Protein AF-A0A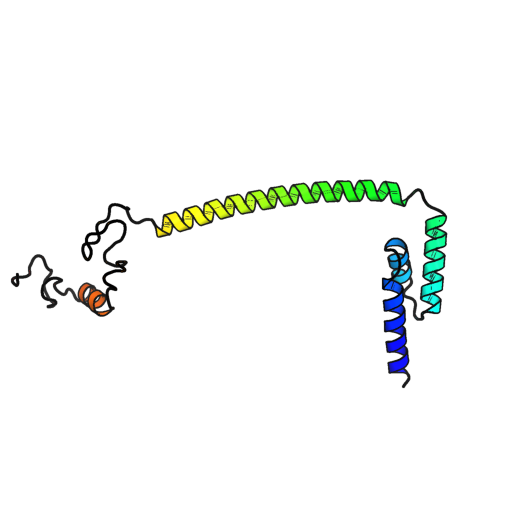6J8CA39-F1 (afdb_monomer_lite)

Structure (mmCIF, N/CA/C/O backbone):
data_AF-A0A6J8CA39-F1
#
_entry.id   AF-A0A6J8CA39-F1
#
loop_
_atom_site.group_PDB
_atom_site.id
_atom_site.type_symbol
_atom_site.label_atom_id
_atom_site.label_alt_id
_atom_site.label_comp_id
_atom_site.label_asym_id
_atom_site.label_entity_id
_atom_site.label_seq_id
_atom_site.pdbx_PDB_ins_code
_atom_site.Cartn_x
_atom_site.Cartn_y
_atom_site.Cartn_z
_atom_site.occupancy
_atom_site.B_iso_or_equiv
_atom_site.auth_seq_id
_atom_site.auth_comp_id
_atom_site.auth_asym_id
_atom_site.auth_atom_id
_atom_site.pdbx_PDB_model_num
ATOM 1 N N . MET A 1 1 ? -41.763 -19.686 13.586 1.00 54.31 1 MET A N 1
ATOM 2 C CA . MET A 1 1 ? -42.032 -18.512 14.445 1.00 54.31 1 MET A CA 1
ATOM 3 C C . MET A 1 1 ? -40.968 -18.312 15.530 1.00 54.31 1 MET A C 1
ATOM 5 O O . MET A 1 1 ? -40.538 -17.189 15.713 1.00 54.31 1 MET A O 1
ATOM 9 N N . THR A 1 2 ? -40.470 -19.354 16.211 1.00 59.44 2 THR A N 1
ATOM 10 C CA . THR A 1 2 ? -39.431 -19.205 17.260 1.00 59.44 2 THR A CA 1
ATOM 11 C C . THR A 1 2 ? -38.021 -18.914 16.727 1.00 59.44 2 THR A C 1
ATOM 13 O O . THR A 1 2 ? -37.289 -18.148 17.341 1.00 59.44 2 THR A O 1
ATOM 16 N N . GLN A 1 3 ? -37.638 -19.471 15.573 1.00 57.47 3 GLN A N 1
ATOM 17 C CA . GLN A 1 3 ? -36.300 -19.264 14.994 1.00 57.47 3 GLN A CA 1
ATOM 18 C C . GLN A 1 3 ? -36.088 -17.841 14.438 1.00 57.47 3 GLN A C 1
ATOM 20 O O . GLN A 1 3 ? -35.017 -17.274 14.631 1.00 57.47 3 GLN A O 1
ATOM 25 N N . GLU A 1 4 ? -37.114 -17.228 13.834 1.00 58.38 4 GLU A N 1
ATOM 26 C CA . GLU A 1 4 ? -37.047 -15.843 13.328 1.00 58.38 4 GLU A CA 1
ATOM 27 C C . GLU A 1 4 ? -36.922 -14.806 14.452 1.00 58.38 4 GLU A C 1
ATOM 29 O O . GLU A 1 4 ? -36.201 -13.821 14.299 1.00 58.38 4 GLU A O 1
ATOM 34 N N . ILE A 1 5 ? -37.569 -15.037 15.599 1.00 60.84 5 ILE A N 1
ATOM 35 C CA . ILE A 1 5 ? -37.483 -14.148 16.770 1.00 60.84 5 ILE A CA 1
ATOM 36 C C . ILE A 1 5 ? -36.060 -14.176 17.354 1.00 60.84 5 ILE A C 1
ATOM 38 O O . ILE A 1 5 ? -35.467 -13.123 17.564 1.00 60.84 5 ILE A O 1
ATOM 42 N N . ILE A 1 6 ? -35.456 -15.364 17.495 1.00 60.44 6 ILE A N 1
ATOM 43 C CA . ILE A 1 6 ? -34.080 -15.535 18.006 1.00 60.44 6 ILE A CA 1
ATOM 44 C C . ILE A 1 6 ? -33.043 -14.872 17.084 1.00 60.44 6 ILE A C 1
ATOM 46 O O . ILE A 1 6 ? -32.060 -14.287 17.546 1.00 60.44 6 ILE A O 1
ATOM 50 N N . GLU A 1 7 ? -33.228 -14.964 15.766 1.00 61.22 7 GLU A N 1
ATOM 51 C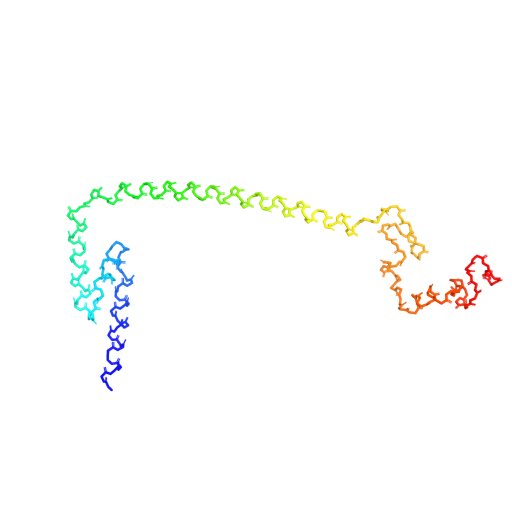 CA . GLU A 1 7 ? -32.305 -14.349 14.809 1.00 61.22 7 GLU A CA 1
ATOM 52 C C . GLU A 1 7 ? -32.459 -12.822 14.748 1.00 61.22 7 GLU A C 1
ATOM 54 O O . GLU A 1 7 ? -31.468 -12.099 14.600 1.00 61.22 7 GLU A O 1
ATOM 59 N N . THR A 1 8 ? -33.687 -12.330 14.921 1.00 62.19 8 THR A N 1
ATOM 60 C CA . THR A 1 8 ? -33.978 -10.897 15.049 1.00 62.19 8 THR A CA 1
ATOM 61 C C . THR A 1 8 ? -33.335 -10.330 16.316 1.00 62.19 8 THR A C 1
ATOM 63 O O . THR A 1 8 ? -32.632 -9.323 16.230 1.00 62.19 8 THR A O 1
ATOM 66 N N . ASP A 1 9 ? -33.442 -11.030 17.449 1.00 66.25 9 ASP A N 1
ATOM 67 C CA . ASP A 1 9 ? -32.819 -10.628 18.717 1.00 66.25 9 ASP A CA 1
ATOM 68 C C . ASP A 1 9 ? -31.283 -10.660 18.671 1.00 66.25 9 ASP A C 1
ATOM 70 O O . ASP A 1 9 ? -30.608 -9.757 19.166 1.00 66.25 9 ASP A O 1
ATOM 74 N N . ARG A 1 10 ? -30.675 -11.628 17.979 1.00 72.88 10 ARG A N 1
ATOM 75 C CA . ARG A 1 10 ? -29.213 -11.626 17.772 1.00 72.88 10 ARG A CA 1
ATOM 76 C C . ARG A 1 10 ? -28.731 -10.442 16.937 1.00 72.88 10 ARG A C 1
ATOM 78 O O . ARG A 1 10 ? -27.667 -9.872 17.218 1.00 72.88 10 ARG A O 1
ATOM 85 N N . LYS A 1 11 ? -29.485 -10.064 15.902 1.00 77.81 11 LYS A N 1
ATOM 86 C CA . LYS A 1 11 ? -29.156 -8.913 15.046 1.00 77.81 11 LYS A CA 1
ATOM 87 C C . LYS A 1 11 ? -29.302 -7.599 15.814 1.00 77.81 11 LYS A C 1
ATOM 89 O O . LYS A 1 11 ? -28.417 -6.749 15.687 1.00 77.81 11 LYS A O 1
ATOM 94 N N . THR A 1 12 ? -30.337 -7.453 16.647 1.00 79.94 12 THR A N 1
ATOM 95 C CA . THR A 1 12 ? -30.531 -6.264 17.495 1.00 79.94 12 THR A CA 1
ATOM 96 C C . THR A 1 12 ? -29.440 -6.151 18.558 1.00 79.94 12 THR A C 1
ATOM 98 O O . THR A 1 12 ? -28.812 -5.096 18.640 1.00 79.94 12 THR A O 1
ATOM 101 N N . VAL A 1 13 ? -29.101 -7.240 19.262 1.00 83.75 13 VAL A N 1
ATOM 102 C CA . VAL A 1 13 ? -27.992 -7.284 20.237 1.00 83.75 13 VAL A CA 1
ATOM 103 C C . VAL A 1 13 ? -26.674 -6.856 19.589 1.00 83.75 13 VAL A C 1
ATOM 105 O O . VAL A 1 13 ? -25.997 -5.947 20.079 1.00 83.75 13 VAL A O 1
ATOM 108 N N . THR A 1 14 ? -26.336 -7.436 18.436 1.00 83.75 14 THR A N 1
ATOM 109 C CA . THR A 1 14 ? -25.095 -7.105 17.718 1.00 83.75 14 THR A CA 1
ATOM 110 C C . THR A 1 14 ? -25.071 -5.644 17.262 1.00 83.75 14 THR A C 1
ATOM 112 O O . THR A 1 14 ? -24.031 -4.988 17.342 1.00 83.75 14 THR A O 1
ATOM 115 N N . ALA A 1 15 ? -26.202 -5.109 16.791 1.00 84.06 15 ALA A N 1
ATOM 116 C CA . ALA A 1 15 ? -26.314 -3.709 16.388 1.00 84.06 15 ALA A CA 1
ATOM 117 C C . ALA A 1 15 ? -26.083 -2.756 17.570 1.00 84.06 15 ALA A C 1
ATOM 119 O O . ALA A 1 15 ? -25.314 -1.805 17.437 1.00 84.06 15 ALA A O 1
ATOM 120 N N . SER A 1 16 ? -26.650 -3.055 18.741 1.00 82.94 16 SER A N 1
ATOM 121 C CA . SER A 1 16 ? -26.428 -2.255 19.949 1.00 82.94 16 SER A CA 1
ATOM 122 C C . SER A 1 16 ? -24.990 -2.293 20.464 1.00 82.94 16 SER A C 1
ATOM 124 O O . SER A 1 16 ? -24.481 -1.274 20.922 1.00 82.94 16 SER A O 1
ATOM 126 N N . ILE A 1 17 ? -24.289 -3.419 20.311 1.00 85.81 17 ILE A N 1
ATOM 127 C CA . ILE A 1 17 ? -22.874 -3.538 20.692 1.00 85.81 17 ILE A CA 1
ATOM 128 C C . ILE A 1 17 ? -21.975 -2.654 19.810 1.00 85.81 17 ILE A C 1
ATOM 130 O O . ILE A 1 17 ? -20.974 -2.120 20.288 1.00 85.81 17 ILE A O 1
ATOM 134 N N . ARG A 1 18 ? -22.319 -2.457 18.529 1.00 87.19 18 ARG A N 1
ATOM 135 C CA . ARG A 1 18 ? -21.518 -1.637 17.598 1.00 87.19 18 ARG A CA 1
ATOM 136 C C . ARG A 1 18 ? -21.466 -0.156 17.975 1.00 87.19 18 ARG A C 1
ATOM 138 O O . ARG A 1 18 ? -20.469 0.483 17.660 1.00 87.19 18 ARG A O 1
ATOM 145 N N . GLY A 1 19 ? -22.498 0.367 18.638 1.00 85.00 19 GLY A N 1
ATOM 146 C CA . GLY A 1 19 ? -22.556 1.766 19.075 1.00 85.00 19 GLY A CA 1
ATOM 147 C C . GLY A 1 19 ? -21.725 2.080 20.325 1.00 85.00 19 GLY A C 1
ATOM 148 O O . GLY A 1 19 ? -21.629 3.242 20.710 1.00 85.00 19 GLY A O 1
ATOM 149 N N . LEU A 1 20 ? -21.137 1.070 20.975 1.00 87.88 20 LEU A N 1
ATOM 150 C CA . LEU A 1 20 ? -20.377 1.247 22.211 1.00 87.88 20 LEU A CA 1
ATOM 151 C C . LEU A 1 20 ? -18.926 1.701 21.940 1.00 87.88 20 LEU A C 1
ATOM 153 O O . LEU A 1 20 ? -18.325 1.270 20.947 1.00 87.88 20 LEU A O 1
ATOM 157 N N . PRO A 1 21 ? -18.319 2.501 22.845 1.00 86.81 21 PRO A N 1
ATOM 158 C CA . PRO A 1 21 ? -16.889 2.821 22.808 1.00 86.81 21 PRO A CA 1
ATOM 159 C C . PRO A 1 21 ? -16.032 1.557 22.707 1.00 86.81 21 PRO A C 1
ATOM 161 O O . PRO A 1 21 ? -16.395 0.532 23.277 1.00 86.81 21 PRO A O 1
ATOM 164 N N . ALA A 1 22 ? -14.889 1.607 22.015 1.00 84.50 22 ALA A N 1
ATOM 165 C CA . ALA A 1 22 ? -14.081 0.414 21.730 1.00 84.50 22 ALA A CA 1
ATOM 166 C C . ALA A 1 22 ? -13.708 -0.397 22.988 1.00 84.50 22 ALA A C 1
ATOM 168 O O . ALA A 1 22 ? -13.795 -1.626 22.958 1.00 84.50 22 ALA A O 1
ATOM 169 N N . SER A 1 23 ? -13.372 0.285 24.088 1.00 81.38 23 SER A N 1
ATOM 170 C CA . SER A 1 23 ? -13.048 -0.323 25.385 1.00 81.38 23 SER A CA 1
ATOM 171 C C . SER A 1 23 ? -14.233 -1.092 25.984 1.00 81.38 23 SER A C 1
ATOM 173 O O . SER A 1 23 ? -14.104 -2.260 26.348 1.00 81.38 23 SER A O 1
ATOM 175 N N . VAL A 1 24 ? -15.421 -0.485 25.997 1.00 88.25 24 VAL A N 1
ATOM 176 C CA . VAL A 1 24 ? -16.669 -1.102 26.483 1.00 88.25 24 VAL A CA 1
ATOM 177 C C . VAL A 1 24 ? -17.143 -2.214 25.541 1.00 88.25 24 VAL A C 1
ATOM 179 O O . VAL A 1 24 ? -17.547 -3.290 25.979 1.00 88.25 24 VAL A O 1
ATOM 182 N N . ARG A 1 25 ? -17.058 -1.981 24.228 1.00 90.19 25 ARG A N 1
ATOM 183 C CA . ARG A 1 25 ? -17.501 -2.903 23.179 1.00 90.19 25 ARG A CA 1
ATOM 184 C C . ARG A 1 25 ? -16.781 -4.243 23.267 1.00 90.19 25 ARG A C 1
ATOM 186 O O . ARG A 1 25 ? -17.433 -5.278 23.155 1.00 90.19 25 ARG A O 1
ATOM 193 N N . LEU A 1 26 ? -15.466 -4.233 23.491 1.00 86.06 26 LEU A N 1
ATOM 194 C CA . LEU A 1 26 ? -14.675 -5.458 23.609 1.00 86.06 26 LEU A CA 1
ATOM 195 C C . LEU A 1 26 ? -15.122 -6.304 24.812 1.00 86.06 26 LEU A C 1
ATOM 197 O O . LEU A 1 26 ? -15.309 -7.512 24.683 1.00 86.06 26 LEU A O 1
ATOM 201 N N . PHE A 1 27 ? -15.377 -5.659 25.954 1.00 88.31 27 PHE A N 1
ATOM 202 C CA . PHE A 1 27 ? -15.851 -6.331 27.164 1.00 88.31 27 PHE A CA 1
ATOM 203 C C . PHE A 1 27 ? -17.236 -6.967 26.977 1.00 88.31 27 PHE A C 1
ATOM 205 O O . PHE A 1 27 ? -17.461 -8.109 27.382 1.00 88.31 27 PHE A O 1
ATOM 212 N N . VAL A 1 28 ? -18.162 -6.255 26.329 1.00 89.94 28 VAL A N 1
ATOM 213 C CA . VAL A 1 28 ? -19.517 -6.763 26.064 1.00 89.94 28 VAL A CA 1
ATOM 214 C C . VAL A 1 28 ? -19.488 -7.936 25.083 1.00 89.94 28 VAL A C 1
ATOM 216 O O . VAL A 1 28 ? -20.159 -8.937 25.321 1.00 89.94 28 VAL A O 1
ATOM 219 N N . ILE A 1 29 ? -18.663 -7.869 24.030 1.00 89.06 29 ILE A N 1
ATOM 220 C CA . ILE A 1 29 ? -18.468 -8.992 23.095 1.00 89.06 29 ILE A CA 1
ATOM 221 C C . ILE A 1 29 ? -17.946 -10.228 23.838 1.00 89.06 29 ILE A C 1
ATOM 223 O O . ILE A 1 29 ? -18.466 -11.323 23.637 1.00 89.06 29 ILE A O 1
ATOM 227 N N . GLN A 1 30 ? -16.967 -10.054 24.731 1.00 87.88 30 GLN A N 1
ATOM 228 C CA . GLN A 1 30 ? -16.377 -11.146 25.512 1.00 87.88 30 GLN A CA 1
ATOM 229 C C . GLN A 1 30 ? -17.411 -11.870 26.390 1.00 87.88 30 GLN A C 1
ATOM 231 O O . GLN A 1 30 ? -17.316 -13.082 26.586 1.00 87.88 30 GLN A O 1
ATOM 236 N N . LYS A 1 31 ? -18.399 -11.142 26.926 1.00 89.25 31 LYS A N 1
ATOM 237 C CA . LYS A 1 31 ? -19.481 -11.716 27.741 1.00 89.25 31 LYS A CA 1
ATOM 238 C C . LYS A 1 31 ? -20.530 -12.465 26.921 1.00 89.25 31 LYS A C 1
ATOM 240 O O . LYS A 1 31 ? -21.306 -13.204 27.515 1.00 89.25 31 LYS A O 1
ATOM 245 N N . ASN A 1 32 ? -20.508 -12.322 25.594 1.00 88.00 32 ASN A N 1
ATOM 246 C CA . ASN A 1 32 ? -21.384 -13.012 24.648 1.00 88.00 32 ASN A CA 1
ATOM 247 C C . ASN A 1 32 ? -22.867 -13.006 25.083 1.00 88.00 32 ASN A C 1
ATOM 249 O O . ASN A 1 32 ? -23.444 -14.075 25.310 1.00 88.00 32 ASN A O 1
ATOM 253 N N . PRO A 1 33 ? -23.472 -11.814 25.250 1.00 87.19 33 PRO A N 1
ATOM 254 C CA . PRO A 1 33 ? -24.831 -11.686 25.754 1.00 87.19 33 PRO A CA 1
ATOM 255 C C . PRO A 1 33 ? -25.826 -12.343 24.798 1.00 87.19 33 PRO A C 1
ATOM 257 O O . PRO A 1 33 ? -25.749 -12.165 23.579 1.00 87.19 33 PRO A O 1
ATOM 260 N N . LYS A 1 34 ? -26.775 -13.091 25.359 1.00 84.44 34 LYS A N 1
ATOM 261 C CA . LYS A 1 34 ? -27.813 -13.774 24.574 1.00 84.44 34 LYS A CA 1
ATOM 262 C C . LYS A 1 34 ? -28.963 -12.840 24.217 1.00 84.44 34 LYS A C 1
ATOM 264 O O . LYS A 1 34 ? -29.542 -12.998 23.149 1.00 84.44 34 LYS A O 1
ATOM 269 N N . ASP A 1 35 ? -29.202 -11.841 25.065 1.00 85.94 35 ASP A N 1
ATOM 270 C CA . ASP A 1 35 ? -30.304 -10.892 24.949 1.00 85.94 35 ASP A CA 1
ATOM 271 C C . ASP A 1 35 ? -29.843 -9.448 25.190 1.00 85.94 35 ASP A C 1
ATOM 273 O O . ASP A 1 35 ? -28.817 -9.174 25.823 1.00 85.94 35 ASP A O 1
ATOM 277 N N . PHE A 1 36 ? -30.654 -8.490 24.740 1.00 86.19 36 PHE A N 1
ATOM 278 C CA . PHE A 1 36 ? -30.355 -7.057 24.838 1.00 86.19 36 PHE A CA 1
ATOM 279 C C . PHE A 1 36 ? -30.139 -6.580 26.285 1.00 86.19 36 PHE A C 1
ATOM 281 O O . PHE A 1 36 ? -29.264 -5.758 26.559 1.00 86.19 36 PHE A O 1
ATOM 288 N N . LYS A 1 37 ? -30.888 -7.145 27.239 1.00 88.12 37 LYS A N 1
ATOM 289 C CA . LYS A 1 37 ? -30.760 -6.824 28.668 1.00 88.12 37 LYS A CA 1
ATOM 290 C C . LYS A 1 37 ? -29.383 -7.199 29.222 1.00 88.12 37 LYS A C 1
ATOM 292 O O . LYS A 1 37 ? -28.786 -6.423 29.966 1.00 88.12 37 LYS A O 1
ATOM 297 N N . GLU A 1 38 ? -28.870 -8.363 28.832 1.00 88.62 38 GLU A N 1
ATOM 298 C CA . GLU A 1 38 ? -27.552 -8.849 29.247 1.00 88.62 38 GLU A CA 1
ATOM 299 C C . GLU A 1 38 ? -26.431 -8.015 28.602 1.00 88.62 38 GLU A C 1
ATOM 301 O O . GLU A 1 38 ? -25.431 -7.690 29.249 1.00 88.62 38 GLU A O 1
ATOM 306 N N . ALA A 1 39 ? -26.635 -7.571 27.357 1.00 89.56 39 ALA A N 1
ATOM 307 C CA . ALA A 1 39 ? -25.725 -6.655 26.671 1.00 89.56 39 ALA A CA 1
ATOM 308 C C . ALA A 1 39 ? -25.635 -5.285 27.372 1.00 89.56 39 ALA A C 1
ATOM 310 O O . ALA A 1 39 ? -24.539 -4.764 27.572 1.00 89.56 39 ALA A O 1
ATOM 311 N N . ILE A 1 40 ? -26.763 -4.719 27.815 1.00 89.56 40 ILE A N 1
ATOM 312 C CA . ILE A 1 40 ? -26.771 -3.457 28.575 1.00 89.56 40 ILE A CA 1
ATOM 313 C C . ILE A 1 40 ? -26.104 -3.627 29.941 1.00 89.56 40 ILE A C 1
ATOM 315 O O . ILE A 1 40 ? -25.304 -2.784 30.350 1.00 89.56 40 ILE A O 1
ATOM 319 N N . GLN A 1 41 ? -26.417 -4.708 30.658 1.00 91.62 41 GLN A N 1
ATOM 320 C CA . GLN A 1 41 ? -25.846 -4.943 31.983 1.00 91.62 41 GLN A CA 1
ATOM 321 C C . GLN A 1 41 ? -24.325 -5.127 31.912 1.00 91.62 41 GLN A C 1
ATOM 323 O O . GLN A 1 41 ? -23.595 -4.545 32.713 1.00 91.62 41 GLN A O 1
ATOM 328 N N . SER A 1 42 ? -23.836 -5.879 30.924 1.00 89.25 42 SER A N 1
ATOM 329 C CA . SER A 1 42 ? -22.396 -6.029 30.693 1.00 89.25 42 SER A CA 1
ATOM 330 C C . SER A 1 42 ? -21.729 -4.716 30.276 1.00 89.25 42 SER A C 1
ATOM 332 O O . SER A 1 42 ? -20.624 -4.441 30.740 1.00 89.25 42 SER A O 1
ATOM 334 N N . ALA A 1 43 ? -22.399 -3.871 29.483 1.00 90.56 43 ALA A N 1
ATOM 335 C CA . ALA A 1 43 ? -21.883 -2.550 29.120 1.00 90.56 43 ALA A CA 1
ATOM 336 C C . ALA A 1 43 ? -21.734 -1.639 30.345 1.00 90.56 43 ALA A C 1
ATOM 338 O O . ALA A 1 43 ? -20.708 -0.979 30.504 1.00 90.56 43 ALA A O 1
ATOM 339 N N . ARG A 1 44 ? -22.727 -1.648 31.240 1.00 90.81 44 ARG A N 1
ATOM 340 C CA . ARG A 1 44 ? -22.705 -0.865 32.479 1.00 90.81 44 ARG A CA 1
ATOM 341 C C . ARG A 1 44 ? -21.576 -1.302 33.411 1.00 90.81 44 ARG A C 1
ATOM 343 O O . ARG A 1 44 ? -20.814 -0.462 33.872 1.00 90.81 44 ARG A O 1
ATOM 350 N N . LEU A 1 45 ? -21.416 -2.612 33.611 1.00 89.06 45 LEU A N 1
ATOM 351 C CA . LEU A 1 45 ? -20.317 -3.161 34.411 1.00 89.06 45 LEU A CA 1
ATOM 352 C C . LEU A 1 45 ? -18.945 -2.795 33.830 1.00 89.06 45 LEU A C 1
ATOM 354 O O . LEU A 1 45 ? -18.021 -2.487 34.582 1.00 89.06 45 LEU A O 1
ATOM 358 N N . ALA A 1 46 ? -18.804 -2.798 32.502 1.00 87.88 46 ALA A N 1
ATOM 359 C CA . ALA A 1 46 ? -17.572 -2.375 31.843 1.00 87.88 46 ALA A CA 1
ATOM 360 C C . ALA A 1 46 ? -17.276 -0.891 32.090 1.00 87.88 46 ALA A C 1
ATOM 362 O O . ALA A 1 46 ? -16.146 -0.540 32.410 1.00 87.88 46 ALA A O 1
ATOM 363 N N . GLN A 1 47 ? -18.287 -0.026 31.978 1.00 87.31 47 GLN A N 1
ATOM 364 C CA . GLN A 1 47 ? -18.149 1.408 32.245 1.00 87.31 47 GLN A CA 1
ATOM 365 C C . GLN A 1 47 ? -17.777 1.688 33.704 1.00 87.31 47 GLN A C 1
ATOM 367 O O . GLN A 1 47 ? -16.876 2.481 33.951 1.00 87.31 47 GLN A O 1
ATOM 372 N N . GLU A 1 48 ? -18.419 1.011 34.658 1.00 86.00 48 GLU A N 1
ATOM 373 C CA . GLU A 1 48 ? -18.101 1.124 36.088 1.00 86.00 48 GLU A CA 1
ATOM 374 C C . GLU A 1 48 ? -16.672 0.640 36.383 1.00 86.00 48 GLU A C 1
ATOM 376 O O . GLU A 1 48 ? -15.934 1.286 37.126 1.00 86.00 48 GLU A O 1
ATOM 381 N N . SER A 1 49 ? -16.240 -0.445 35.733 1.00 83.12 49 SER A N 1
ATOM 382 C CA . SER A 1 49 ? -14.873 -0.966 35.865 1.00 83.12 49 SER A CA 1
ATOM 383 C C . SER A 1 49 ? -13.832 -0.011 35.271 1.00 83.12 49 SER A C 1
ATOM 385 O O . SER A 1 49 ? -12.794 0.221 35.880 1.00 83.12 49 SER A O 1
ATOM 387 N N . LEU A 1 50 ? -14.105 0.581 34.105 1.00 76.75 50 LEU A N 1
ATOM 388 C CA . LEU A 1 50 ? -13.221 1.564 33.468 1.00 76.75 50 LEU A CA 1
ATOM 389 C C . LEU A 1 50 ? -13.148 2.869 34.277 1.00 76.75 50 LEU A C 1
ATOM 391 O O . LEU A 1 50 ? -12.070 3.437 34.434 1.00 76.75 50 LEU A O 1
ATOM 395 N N . ALA A 1 51 ? -14.271 3.307 34.855 1.00 78.25 51 ALA A N 1
ATOM 396 C CA . ALA A 1 51 ? -14.325 4.481 35.724 1.00 78.25 51 ALA A CA 1
ATOM 397 C C . ALA A 1 51 ? -13.540 4.290 37.035 1.00 78.25 51 ALA A C 1
ATOM 399 O O . ALA A 1 51 ? -13.021 5.262 37.581 1.00 78.25 51 ALA A O 1
ATOM 400 N N . ALA A 1 52 ? -13.418 3.052 37.525 1.00 78.25 52 ALA A N 1
ATOM 401 C CA . ALA A 1 52 ? -12.638 2.729 38.718 1.00 78.25 52 ALA A CA 1
ATOM 402 C C . ALA A 1 52 ? -11.112 2.739 38.482 1.00 78.25 52 ALA A C 1
ATOM 404 O O . ALA A 1 52 ? -10.352 2.840 39.445 1.00 78.25 52 ALA A O 1
ATOM 405 N N . PHE A 1 53 ? -10.651 2.668 37.2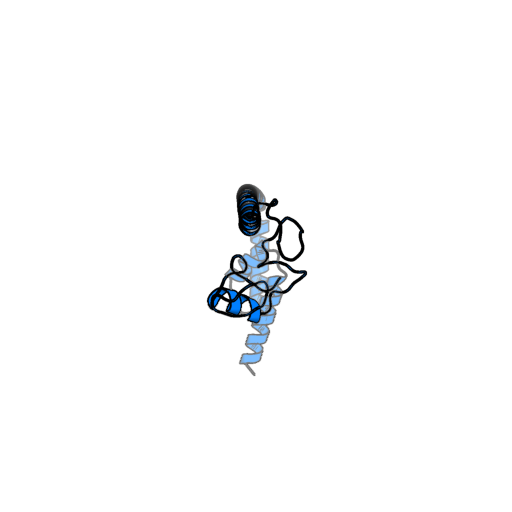26 1.00 65.94 53 PHE A N 1
ATOM 406 C CA . PHE A 1 53 ? -9.225 2.591 36.878 1.00 65.94 53 PHE A CA 1
ATOM 407 C C . PHE A 1 53 ? -8.826 3.567 35.750 1.00 65.94 53 PHE A C 1
ATOM 409 O O . PHE A 1 53 ? -8.355 3.138 34.694 1.00 65.94 53 PHE A O 1
ATOM 416 N N . PRO A 1 54 ? -8.935 4.893 35.967 1.00 61.06 54 PRO A N 1
ATOM 417 C CA . PRO A 1 54 ? -8.656 5.905 34.939 1.00 61.06 54 PRO A CA 1
ATOM 418 C C . PRO A 1 54 ? -7.183 5.948 34.489 1.00 61.06 54 PRO A C 1
ATOM 420 O O . PRO A 1 54 ? -6.871 6.421 33.399 1.00 61.06 54 PRO A O 1
ATOM 423 N N . SER A 1 55 ? -6.257 5.446 35.310 1.00 59.19 55 SER A N 1
ATOM 424 C CA . SER A 1 55 ? -4.811 5.609 35.106 1.00 59.19 55 SER A CA 1
ATOM 425 C C . SER A 1 55 ? -4.179 4.591 34.144 1.00 59.19 55 SER A C 1
ATOM 427 O O . SER A 1 55 ? -3.036 4.782 33.731 1.00 59.19 55 SER A O 1
ATOM 429 N N . PHE A 1 56 ? -4.879 3.507 33.788 1.00 53.50 56 PHE A N 1
ATOM 430 C CA . PHE A 1 56 ? -4.304 2.421 32.980 1.00 53.50 56 PHE A CA 1
ATOM 431 C C . PHE A 1 56 ? -4.391 2.678 31.464 1.00 53.50 56 PHE A C 1
ATOM 433 O O . PHE A 1 56 ? -3.516 2.248 30.715 1.00 53.50 56 PHE A O 1
ATOM 440 N N . GLU A 1 57 ? -5.382 3.443 30.992 1.00 54.88 57 GLU A N 1
ATOM 441 C CA . GLU A 1 57 ? -5.551 3.700 29.553 1.00 54.88 57 GLU A CA 1
ATOM 442 C C . GLU A 1 57 ? -4.472 4.637 28.976 1.00 54.88 57 GLU A C 1
ATOM 444 O O . GLU A 1 57 ? -4.094 4.500 27.815 1.00 54.88 57 GLU A O 1
ATOM 449 N N . ALA A 1 58 ? -3.904 5.560 29.757 1.00 52.94 58 ALA A N 1
ATOM 450 C CA . ALA A 1 58 ? -2.946 6.539 29.229 1.00 52.94 58 ALA A CA 1
ATOM 451 C C . ALA A 1 58 ? -1.549 5.950 28.932 1.00 52.94 58 ALA A C 1
ATOM 453 O O . ALA A 1 58 ? -0.915 6.320 27.944 1.00 52.94 58 ALA A O 1
ATOM 454 N N . GLY A 1 59 ? -1.060 5.018 29.760 1.00 53.75 59 GLY A N 1
ATOM 455 C CA . GLY A 1 59 ? 0.295 4.460 29.634 1.00 53.75 59 GLY A CA 1
ATOM 456 C C . GLY A 1 59 ? 0.441 3.462 28.483 1.00 53.75 59 GLY A C 1
ATOM 457 O O . GLY A 1 59 ? 1.394 3.537 27.705 1.00 53.75 59 GLY A O 1
ATOM 458 N N . SER A 1 60 ? -0.534 2.563 28.328 1.00 58.41 60 SER A N 1
ATOM 459 C CA . SER A 1 60 ? -0.540 1.565 27.252 1.00 58.41 60 SER A CA 1
ATOM 460 C C . SER A 1 60 ? -0.741 2.202 25.878 1.00 58.41 60 SER A C 1
ATOM 462 O O . SER A 1 60 ? -0.125 1.764 24.908 1.00 58.41 60 SER A O 1
ATOM 464 N N . ASN A 1 61 ? -1.533 3.278 25.798 1.00 64.62 61 ASN A N 1
ATOM 465 C CA . ASN A 1 61 ? -1.725 4.012 24.551 1.00 64.62 61 ASN A CA 1
ATOM 466 C C . ASN A 1 61 ? -0.412 4.617 24.037 1.00 64.62 61 ASN A C 1
ATOM 468 O O . ASN A 1 61 ? -0.140 4.514 22.848 1.00 64.62 61 ASN A O 1
ATOM 472 N N . ASN A 1 62 ? 0.457 5.152 24.8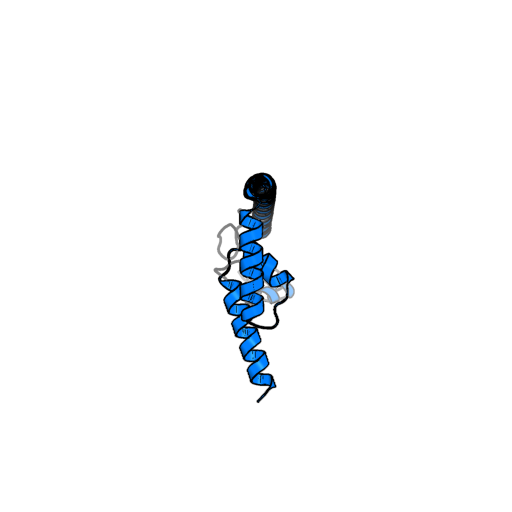99 1.00 73.38 62 ASN A N 1
ATOM 473 C CA . ASN A 1 62 ? 1.719 5.746 24.441 1.00 73.38 62 ASN A CA 1
ATOM 474 C C . ASN A 1 62 ? 2.702 4.710 23.872 1.00 73.38 62 ASN A C 1
ATOM 476 O O . ASN A 1 62 ? 3.306 4.953 22.830 1.00 73.38 62 ASN A O 1
ATOM 480 N N . ILE A 1 63 ? 2.828 3.535 24.500 1.00 78.38 63 ILE A N 1
ATOM 481 C CA . ILE A 1 63 ? 3.723 2.467 24.015 1.00 78.38 63 ILE A CA 1
ATOM 482 C C . ILE A 1 63 ? 3.200 1.879 22.697 1.00 78.38 63 ILE A C 1
ATOM 484 O O . ILE A 1 63 ? 3.965 1.671 21.754 1.00 78.38 63 ILE A O 1
ATOM 488 N N . ILE A 1 64 ? 1.888 1.643 22.597 1.00 83.44 64 ILE A N 1
ATOM 489 C CA . ILE A 1 64 ? 1.268 1.119 21.372 1.00 83.44 64 ILE A CA 1
ATOM 490 C C . ILE A 1 64 ? 1.390 2.137 20.230 1.00 83.44 64 ILE A C 1
ATOM 492 O O . ILE A 1 64 ? 1.738 1.765 19.115 1.00 83.44 64 ILE A O 1
ATOM 496 N N . GLN A 1 65 ? 1.168 3.428 20.492 1.00 82.19 65 GLN A N 1
ATOM 497 C CA . GLN A 1 65 ? 1.329 4.471 19.474 1.00 82.19 65 GLN A CA 1
ATOM 498 C C . GLN A 1 65 ? 2.789 4.625 19.032 1.00 82.19 65 GLN A C 1
ATOM 500 O O . GLN A 1 65 ? 3.053 4.773 17.840 1.00 82.19 65 GLN A O 1
ATOM 505 N N . GLN A 1 66 ? 3.739 4.528 19.965 1.00 88.06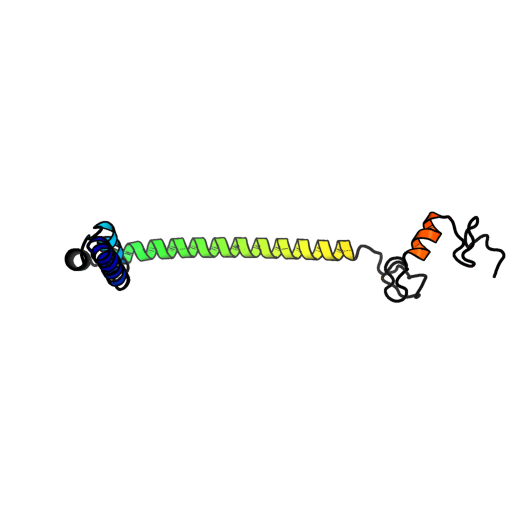 66 GLN A N 1
ATOM 506 C CA . GLN A 1 66 ? 5.165 4.593 19.651 1.00 88.06 66 GLN A CA 1
ATOM 507 C C . GLN A 1 66 ? 5.606 3.409 18.777 1.00 88.06 66 GLN A C 1
ATOM 509 O O . GLN A 1 66 ? 6.203 3.608 17.722 1.00 88.06 66 GLN A O 1
ATOM 514 N N . THR A 1 67 ? 5.239 2.186 19.162 1.00 89.50 67 THR A N 1
ATOM 515 C CA . THR A 1 67 ? 5.560 0.976 18.384 1.00 89.50 67 THR A CA 1
ATOM 516 C C . THR A 1 67 ? 4.882 0.970 17.010 1.00 89.50 67 THR A C 1
ATOM 518 O O . THR A 1 67 ? 5.501 0.574 16.023 1.00 89.50 67 THR A O 1
ATOM 521 N N . LEU A 1 68 ? 3.645 1.468 16.901 1.00 93.56 68 LEU A N 1
ATOM 522 C CA . LEU A 1 68 ? 2.965 1.646 15.614 1.00 93.56 68 LEU A CA 1
ATOM 523 C C . LEU A 1 68 ? 3.693 2.644 14.713 1.00 93.56 68 LEU A C 1
ATOM 525 O O . LEU A 1 68 ? 3.838 2.388 13.518 1.00 93.56 68 LEU A O 1
ATOM 529 N N . LYS A 1 69 ? 4.165 3.760 15.272 1.00 94.12 69 LYS A N 1
ATOM 530 C CA . LYS A 1 69 ? 4.908 4.771 14.519 1.00 94.12 69 LYS A CA 1
ATOM 531 C C . LYS A 1 69 ? 6.232 4.215 13.990 1.00 94.12 69 LYS A C 1
ATOM 533 O O . LYS A 1 69 ? 6.524 4.370 12.808 1.00 94.12 69 LYS A O 1
ATOM 538 N N . GLU A 1 70 ? 6.980 3.496 14.825 1.00 94.81 70 GLU A N 1
ATOM 539 C CA . GLU A 1 70 ? 8.227 2.829 14.423 1.00 94.81 70 GLU A CA 1
ATOM 540 C C . GLU A 1 70 ? 7.992 1.809 13.296 1.00 94.81 70 GLU A C 1
ATOM 542 O O . GLU A 1 70 ? 8.727 1.778 12.306 1.00 94.81 70 GLU A O 1
ATOM 547 N N . GLN A 1 71 ? 6.920 1.014 13.388 1.00 95.69 71 GLN A N 1
ATOM 548 C CA . GLN A 1 71 ? 6.546 0.083 12.319 1.00 95.69 71 GLN A CA 1
ATOM 549 C C . GLN A 1 71 ? 6.130 0.801 11.028 1.00 95.69 71 GLN A C 1
ATOM 551 O O . GLN A 1 71 ? 6.481 0.350 9.936 1.00 95.69 71 GLN A O 1
ATOM 556 N N . GLN A 1 72 ? 5.414 1.923 11.126 1.00 96.38 72 GLN A N 1
ATOM 557 C CA . GLN A 1 72 ? 5.035 2.729 9.963 1.00 96.38 72 GLN A CA 1
ATOM 558 C C . GLN A 1 72 ? 6.260 3.309 9.248 1.00 96.38 72 GLN A C 1
ATOM 560 O O . GLN A 1 72 ? 6.330 3.236 8.020 1.00 96.38 72 GLN A O 1
ATOM 565 N N . GLU A 1 73 ? 7.240 3.825 9.989 1.00 96.75 73 GLU A N 1
ATOM 566 C CA . GLU A 1 73 ? 8.490 4.349 9.426 1.00 96.75 73 GLU A CA 1
ATOM 567 C C . GLU A 1 73 ? 9.298 3.243 8.721 1.00 96.75 73 GLU A C 1
ATOM 569 O O . GLU A 1 73 ? 9.779 3.436 7.600 1.00 96.75 73 GLU A O 1
ATOM 574 N N . ALA A 1 74 ? 9.361 2.040 9.304 1.00 96.50 74 ALA A N 1
ATOM 575 C CA . ALA A 1 74 ? 10.002 0.886 8.672 1.00 96.50 74 ALA A CA 1
ATOM 576 C C . ALA A 1 74 ? 9.304 0.466 7.362 1.00 96.50 74 ALA A C 1
ATOM 578 O O . ALA A 1 74 ? 9.966 0.224 6.349 1.00 96.50 74 ALA A O 1
ATOM 579 N N . ILE A 1 75 ? 7.965 0.426 7.345 1.00 96.94 75 ILE A N 1
ATOM 580 C CA . ILE A 1 75 ? 7.182 0.118 6.136 1.00 96.94 75 ILE A CA 1
ATOM 581 C C . ILE A 1 75 ? 7.402 1.181 5.055 1.00 96.94 75 ILE A C 1
ATOM 583 O O . ILE A 1 75 ? 7.521 0.842 3.874 1.00 96.94 75 ILE A O 1
ATOM 587 N N . GLN A 1 76 ? 7.485 2.458 5.432 1.00 97.19 76 GLN A N 1
ATOM 588 C CA . GLN A 1 76 ? 7.766 3.540 4.488 1.00 97.19 76 GLN A CA 1
ATOM 589 C C . GLN A 1 76 ? 9.146 3.379 3.842 1.00 97.19 76 GLN A C 1
ATOM 591 O O . GLN A 1 76 ? 9.264 3.504 2.620 1.00 97.19 76 GLN A O 1
ATOM 596 N N . LEU A 1 77 ? 10.169 3.028 4.627 1.00 97.31 77 LEU A N 1
ATOM 597 C CA . LEU A 1 77 ? 11.516 2.784 4.112 1.00 97.31 77 LEU A CA 1
ATOM 598 C C . LEU A 1 77 ? 11.545 1.608 3.124 1.00 97.31 77 LEU A C 1
ATOM 600 O O . LEU A 1 77 ? 12.116 1.722 2.039 1.00 97.31 77 LEU A O 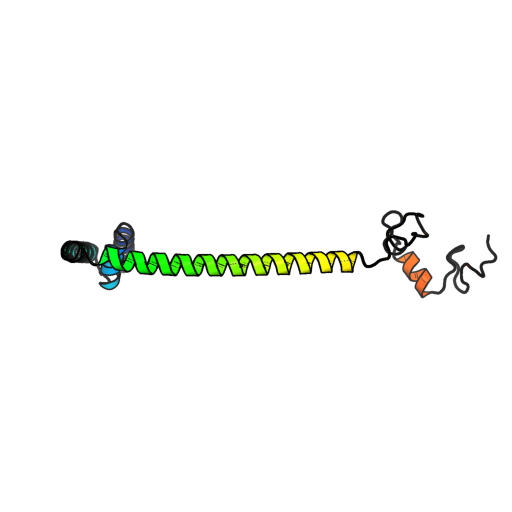1
ATOM 604 N N . LEU A 1 78 ? 10.878 0.503 3.467 1.00 97.00 78 LEU A N 1
ATOM 605 C CA . LEU A 1 78 ? 10.747 -0.661 2.585 1.00 97.00 78 LEU A CA 1
ATOM 606 C C . LEU A 1 78 ? 9.968 -0.332 1.306 1.00 97.00 78 LEU A C 1
ATOM 608 O O . LEU A 1 78 ? 10.318 -0.782 0.219 1.00 97.00 78 LEU A O 1
ATOM 612 N N . THR A 1 79 ? 8.925 0.488 1.407 1.00 97.31 79 THR A N 1
ATOM 613 C CA . THR A 1 79 ? 8.145 0.908 0.236 1.00 97.31 79 THR A CA 1
ATOM 614 C C . THR A 1 79 ? 8.995 1.748 -0.713 1.00 97.31 79 THR A C 1
ATOM 616 O O . THR A 1 79 ? 8.945 1.545 -1.928 1.00 97.31 79 THR A O 1
ATOM 619 N N . LYS A 1 80 ? 9.819 2.651 -0.171 1.00 97.31 80 LYS A N 1
ATOM 620 C CA . LYS A 1 80 ? 10.743 3.471 -0.959 1.00 97.31 80 LYS A CA 1
ATOM 621 C C . LYS A 1 80 ? 11.781 2.612 -1.684 1.00 97.31 80 LYS A C 1
ATOM 623 O O . LYS A 1 80 ? 11.974 2.793 -2.884 1.00 97.31 80 LYS A O 1
ATOM 628 N N . SER A 1 81 ? 12.385 1.636 -1.003 1.00 97.12 81 SER A N 1
ATOM 629 C CA . SER A 1 81 ? 13.362 0.746 -1.644 1.00 97.12 81 SER A CA 1
ATOM 630 C C . SER A 1 81 ? 12.729 -0.094 -2.760 1.00 97.12 81 SER A C 1
ATOM 632 O O . SER A 1 81 ? 13.309 -0.231 -3.835 1.00 97.12 81 SER A O 1
ATOM 634 N N . ILE A 1 82 ? 11.497 -0.580 -2.571 1.00 96.25 82 ILE A N 1
ATOM 635 C CA . ILE A 1 82 ? 10.743 -1.284 -3.620 1.00 96.25 82 ILE A CA 1
ATOM 636 C C . ILE A 1 82 ? 10.478 -0.369 -4.825 1.00 96.25 82 ILE A C 1
ATOM 638 O O . ILE A 1 82 ? 10.603 -0.811 -5.969 1.00 96.25 82 ILE A O 1
ATOM 642 N N . GLN A 1 83 ? 10.121 0.898 -4.600 1.00 95.69 83 GLN A N 1
ATOM 643 C CA . GLN A 1 83 ? 9.896 1.865 -5.679 1.00 95.69 83 GLN A CA 1
ATOM 644 C C . GLN A 1 83 ? 11.172 2.147 -6.479 1.00 95.69 83 GLN A C 1
ATOM 646 O O . GLN A 1 83 ? 11.121 2.168 -7.709 1.00 95.69 83 GLN A O 1
ATOM 651 N N . GLU A 1 84 ? 12.310 2.310 -5.806 1.00 94.38 84 GLU A N 1
ATOM 652 C CA . GLU A 1 84 ? 13.614 2.507 -6.450 1.00 94.38 84 GLU A CA 1
ATOM 653 C C . GLU A 1 84 ? 14.013 1.281 -7.282 1.00 94.38 84 GLU A C 1
ATOM 655 O O . GLU A 1 84 ? 14.383 1.410 -8.452 1.00 94.38 84 GLU A O 1
ATOM 660 N N . MET A 1 85 ? 13.831 0.080 -6.727 1.00 93.00 85 MET A N 1
ATOM 661 C CA . MET A 1 85 ? 14.059 -1.179 -7.440 1.00 93.00 85 MET A CA 1
ATOM 662 C C . MET A 1 85 ? 13.152 -1.316 -8.669 1.00 93.00 85 MET A C 1
ATOM 664 O O . MET A 1 85 ? 13.605 -1.736 -9.736 1.00 93.00 85 MET A O 1
ATOM 668 N N . LYS A 1 86 ? 11.877 -0.924 -8.553 1.00 93.88 86 LYS A N 1
ATOM 669 C CA . LYS A 1 86 ? 10.934 -0.921 -9.675 1.00 93.88 86 LYS A CA 1
ATOM 670 C C . LYS A 1 86 ? 11.353 0.068 -10.763 1.00 93.88 86 LYS A C 1
ATOM 672 O O . LYS A 1 86 ? 11.352 -0.299 -11.932 1.00 93.88 86 LYS A O 1
ATOM 677 N N . ALA A 1 87 ? 11.762 1.281 -10.393 1.00 89.19 87 ALA A N 1
ATOM 678 C CA . ALA A 1 87 ? 12.243 2.280 -11.345 1.00 89.19 87 ALA A CA 1
ATOM 679 C C . ALA A 1 87 ? 13.499 1.801 -12.094 1.00 89.19 87 ALA A C 1
ATOM 681 O O . ALA A 1 87 ? 13.597 1.973 -13.310 1.00 89.19 87 ALA A O 1
ATOM 682 N N . ALA A 1 88 ? 14.426 1.139 -11.394 1.00 87.00 88 ALA A N 1
ATOM 683 C CA . ALA A 1 88 ? 15.602 0.529 -12.009 1.00 87.00 88 ALA A CA 1
ATOM 684 C C . ALA A 1 88 ? 15.221 -0.588 -12.999 1.00 87.00 88 ALA A C 1
ATOM 686 O O . ALA A 1 88 ? 15.743 -0.632 -14.115 1.00 87.00 88 ALA A O 1
ATOM 687 N N . TYR A 1 89 ? 14.274 -1.456 -12.625 1.00 85.06 89 TYR A N 1
ATOM 688 C CA . TYR A 1 89 ? 13.769 -2.515 -13.500 1.00 85.06 89 TYR A CA 1
ATOM 689 C C . TYR A 1 89 ? 13.048 -1.961 -14.738 1.00 85.06 89 TYR A C 1
ATOM 691 O O . TYR A 1 89 ? 13.316 -2.403 -15.857 1.00 85.06 89 TYR A O 1
ATOM 699 N N . ASP A 1 90 ? 12.179 -0.964 -14.565 1.00 84.25 90 ASP A N 1
ATOM 700 C CA . ASP A 1 90 ? 11.458 -0.322 -15.667 1.00 84.25 90 ASP A CA 1
ATOM 701 C C . ASP A 1 90 ? 12.433 0.404 -16.615 1.00 84.25 90 ASP A C 1
ATOM 703 O O . ASP A 1 90 ? 12.318 0.280 -17.838 1.00 84.25 90 ASP A O 1
ATOM 707 N N . GLY A 1 91 ? 13.465 1.062 -16.076 1.00 74.00 91 GLY A N 1
ATOM 708 C CA . GLY A 1 91 ? 14.558 1.641 -16.861 1.00 74.00 91 GLY A CA 1
ATOM 709 C C . GLY A 1 91 ? 15.340 0.590 -17.657 1.00 74.00 91 GLY A C 1
ATOM 710 O O . GLY A 1 91 ? 15.553 0.750 -18.861 1.00 74.00 91 GLY A O 1
ATOM 711 N N . ALA A 1 92 ? 15.709 -0.530 -17.030 1.00 74.75 92 ALA A N 1
ATOM 712 C CA . ALA A 1 92 ? 16.388 -1.638 -17.703 1.00 74.75 92 ALA A CA 1
ATOM 713 C C . ALA A 1 92 ? 15.514 -2.289 -18.793 1.00 74.75 92 ALA A C 1
ATOM 715 O O . ALA A 1 92 ? 16.013 -2.627 -19.871 1.00 74.75 92 ALA A O 1
ATOM 716 N N . ARG A 1 93 ? 14.201 -2.409 -18.563 1.00 70.62 93 ARG A N 1
ATOM 717 C CA . ARG A 1 93 ? 13.231 -2.918 -19.544 1.00 70.62 93 ARG A CA 1
ATOM 718 C C . ARG A 1 93 ? 13.122 -2.006 -20.768 1.00 70.62 93 ARG A C 1
ATOM 720 O O . ARG A 1 93 ? 13.106 -2.508 -21.892 1.00 70.62 93 ARG A O 1
ATOM 727 N N . ILE A 1 94 ? 13.080 -0.687 -20.573 1.00 61.97 94 ILE A N 1
ATOM 728 C CA . ILE A 1 94 ? 13.042 0.289 -21.676 1.00 61.97 94 ILE A CA 1
ATOM 729 C C . ILE A 1 94 ? 14.365 0.269 -22.452 1.00 61.97 94 ILE A C 1
ATOM 731 O O . ILE A 1 94 ? 14.346 0.225 -23.682 1.00 61.97 94 ILE A O 1
ATOM 735 N N . ASN A 1 95 ? 15.505 0.197 -21.760 1.00 59.97 95 ASN A N 1
ATOM 736 C CA . ASN A 1 95 ? 16.820 0.077 -22.398 1.00 59.97 95 ASN A CA 1
ATOM 737 C C . ASN A 1 95 ? 16.971 -1.236 -23.185 1.00 59.97 95 ASN A C 1
ATOM 739 O O . ASN A 1 95 ? 17.595 -1.247 -24.242 1.00 59.97 95 ASN A O 1
ATOM 743 N N . SER A 1 96 ? 16.330 -2.317 -22.734 1.00 56.12 96 SER A N 1
ATOM 744 C CA . SER A 1 96 ? 16.305 -3.605 -23.443 1.00 56.12 96 SER A CA 1
ATOM 745 C C . SER A 1 96 ? 15.381 -3.591 -24.671 1.00 56.12 96 SER A C 1
ATOM 747 O O . SER A 1 96 ? 15.686 -4.228 -25.676 1.00 56.12 96 SER A O 1
ATOM 749 N N . ALA A 1 97 ? 14.286 -2.821 -24.648 1.00 55.22 97 ALA A N 1
ATOM 750 C CA . ALA A 1 97 ? 13.435 -2.587 -25.824 1.00 55.22 97 ALA A CA 1
ATOM 751 C C . ALA A 1 97 ? 14.069 -1.605 -26.839 1.00 55.22 97 ALA A C 1
ATOM 753 O O . ALA A 1 97 ? 13.817 -1.707 -28.044 1.00 55.22 97 ALA A O 1
ATOM 754 N N . SER A 1 98 ? 14.928 -0.701 -26.354 1.00 54.28 98 SER A N 1
ATOM 755 C CA . SER A 1 98 ? 15.728 0.257 -27.134 1.00 54.28 98 SER A CA 1
ATOM 756 C C . SER A 1 98 ? 17.160 -0.210 -27.413 1.00 54.28 98 SER A C 1
ATOM 758 O O . SER A 1 98 ? 17.961 0.566 -27.927 1.00 54.28 98 SER A O 1
ATOM 760 N N . GLY A 1 99 ? 17.482 -1.487 -27.173 1.00 50.84 99 GLY A N 1
ATOM 761 C CA . GLY A 1 99 ? 18.772 -2.117 -27.486 1.00 50.84 99 GLY A CA 1
ATOM 762 C C . GLY A 1 99 ? 19.070 -2.253 -28.987 1.00 50.84 99 GLY A C 1
ATOM 763 O O . GLY A 1 99 ? 19.735 -3.191 -29.416 1.00 50.84 99 GLY A O 1
ATOM 764 N N . ARG A 1 100 ? 18.564 -1.340 -29.817 1.00 55.69 100 ARG A N 1
ATOM 765 C CA . ARG A 1 100 ? 18.995 -1.151 -31.196 1.00 55.69 100 ARG A CA 1
ATOM 766 C C . ARG A 1 100 ? 19.709 0.180 -31.244 1.00 55.69 100 ARG A C 1
ATOM 768 O O . ARG A 1 100 ? 19.085 1.211 -31.026 1.00 55.69 100 ARG A O 1
ATOM 775 N N . ASN A 1 101 ? 21.010 0.113 -31.521 1.00 58.84 101 ASN A N 1
ATOM 776 C CA . ASN A 1 101 ? 21.855 1.230 -31.922 1.00 58.84 101 ASN A CA 1
ATOM 777 C C . ASN A 1 101 ? 20.998 2.327 -32.578 1.00 58.84 101 ASN A C 1
ATOM 779 O O . ASN A 1 101 ? 20.467 2.119 -33.670 1.00 58.84 101 ASN A O 1
ATOM 783 N N . SER A 1 102 ? 20.813 3.460 -31.895 1.00 65.75 102 SER A N 1
ATOM 784 C CA . SER A 1 102 ? 19.976 4.573 -32.364 1.00 65.75 102 SER A CA 1
ATOM 785 C C . SER A 1 102 ? 20.453 5.133 -33.708 1.00 65.75 102 SER A C 1
ATOM 787 O O . SER A 1 102 ? 19.696 5.820 -34.390 1.00 65.75 102 SER A O 1
ATOM 789 N N . ASN A 1 103 ? 21.671 4.773 -34.125 1.00 72.06 103 ASN A N 1
ATOM 790 C CA . ASN A 1 103 ? 22.273 5.111 -35.405 1.00 72.06 103 ASN A CA 1
ATOM 791 C C . ASN A 1 103 ? 21.982 4.094 -36.531 1.00 72.06 103 ASN A C 1
ATOM 793 O O . ASN A 1 103 ? 22.511 4.221 -37.634 1.00 72.06 103 ASN A O 1
ATOM 797 N N . ILE A 1 104 ? 21.156 3.063 -36.302 1.00 80.38 104 ILE A N 1
ATOM 798 C CA . ILE A 1 104 ? 20.750 2.166 -37.390 1.00 80.38 104 ILE A CA 1
ATOM 799 C C . ILE A 1 104 ? 19.769 2.885 -38.322 1.00 80.38 104 ILE A C 1
ATOM 801 O O . ILE A 1 104 ? 18.677 3.294 -37.919 1.00 80.38 104 ILE A O 1
ATOM 805 N N . LYS A 1 105 ? 20.168 3.039 -39.587 1.00 84.62 105 LYS A N 1
ATOM 806 C CA . LYS A 1 105 ? 19.318 3.581 -40.649 1.00 84.62 105 LYS A CA 1
ATOM 807 C C . LYS A 1 105 ? 18.386 2.495 -41.165 1.00 84.62 105 LYS A C 1
ATOM 809 O O . LYS A 1 105 ? 18.826 1.442 -41.622 1.00 84.62 105 LYS A O 1
ATOM 814 N N . CYS A 1 106 ? 17.087 2.758 -41.133 1.00 82.25 106 CYS A N 1
ATOM 815 C CA . CYS A 1 106 ? 16.112 1.896 -41.773 1.00 82.25 106 CYS A CA 1
ATOM 816 C C . CYS A 1 106 ? 16.251 2.004 -43.296 1.00 82.25 106 CYS A C 1
ATOM 818 O O . CYS A 1 106 ? 15.895 3.024 -43.872 1.00 82.25 106 CYS A O 1
ATOM 820 N N . HIS A 1 107 ? 16.699 0.946 -43.967 1.00 83.44 107 HIS A N 1
ATOM 821 C CA . HIS A 1 107 ? 16.852 0.938 -45.430 1.00 83.44 107 HIS A CA 1
ATOM 822 C C . HIS A 1 107 ? 15.533 1.035 -46.218 1.00 83.44 107 HIS A C 1
ATOM 824 O O . HIS A 1 107 ? 15.566 1.176 -47.433 1.00 83.44 107 HIS A O 1
ATOM 830 N N . LEU A 1 108 ? 14.376 0.946 -45.551 1.00 79.88 108 LEU A N 1
ATOM 831 C CA . LEU A 1 108 ? 13.070 1.111 -46.196 1.00 79.88 108 LEU A CA 1
ATOM 832 C C . LEU A 1 108 ? 12.598 2.572 -46.183 1.00 79.88 108 LEU A C 1
ATOM 834 O O . LEU A 1 108 ? 12.009 3.038 -47.153 1.00 79.88 108 LEU A O 1
ATOM 838 N N . CYS A 1 109 ? 12.810 3.297 -45.078 1.00 84.69 109 CYS A N 1
ATOM 839 C CA . CYS A 1 109 ? 12.289 4.661 -44.895 1.00 84.69 109 CYS A CA 1
ATOM 840 C C . CYS A 1 109 ? 13.356 5.734 -44.656 1.00 84.69 109 CYS A C 1
ATOM 842 O O . CYS A 1 109 ? 12.995 6.888 -44.426 1.00 84.69 109 CYS A O 1
ATOM 844 N N . ASP A 1 110 ? 14.629 5.340 -44.657 1.00 84.69 110 ASP A N 1
ATOM 845 C CA . ASP A 1 110 ? 15.825 6.151 -44.426 1.00 84.69 110 ASP A CA 1
ATOM 846 C C . ASP A 1 110 ? 15.897 6.886 -43.080 1.00 84.69 110 ASP A C 1
ATOM 848 O O . ASP A 1 110 ? 16.826 7.659 -42.849 1.00 84.69 110 ASP A O 1
ATOM 852 N N . ARG A 1 111 ? 14.969 6.615 -42.154 1.00 82.19 111 ARG A N 1
ATOM 853 C CA . ARG A 1 111 ? 14.981 7.180 -40.799 1.00 82.19 111 ARG A CA 1
ATOM 854 C C . ARG A 1 111 ? 15.811 6.324 -39.845 1.00 82.19 111 ARG A C 1
ATOM 856 O O . ARG A 1 111 ? 15.862 5.102 -39.973 1.00 82.19 111 ARG A O 1
ATOM 863 N N . LEU A 1 112 ? 16.428 6.986 -38.872 1.00 82.50 112 LEU A N 1
ATOM 864 C CA . LEU A 1 112 ? 17.210 6.354 -37.813 1.00 82.50 112 LEU A CA 1
ATOM 865 C C . LEU A 1 112 ? 16.313 5.782 -36.700 1.00 82.50 112 LEU A C 1
ATOM 867 O O . LEU A 1 112 ? 15.111 6.063 -36.632 1.00 82.50 112 LEU A O 1
ATOM 871 N N . GLY A 1 113 ? 16.906 4.969 -35.827 1.00 81.06 113 GLY A N 1
ATOM 872 C CA . GLY A 1 113 ? 16.277 4.483 -34.594 1.00 81.06 113 GLY A CA 1
ATOM 873 C C . GLY A 1 113 ? 15.418 3.221 -34.732 1.00 81.06 113 GLY A C 1
ATOM 874 O O . GLY A 1 113 ? 14.832 2.782 -33.746 1.00 81.06 113 GLY A O 1
ATOM 875 N N . HIS A 1 114 ? 15.328 2.611 -35.920 1.00 81.56 114 HIS A N 1
ATOM 876 C CA . HIS A 1 114 ? 14.660 1.317 -36.095 1.00 81.56 114 HIS A CA 1
ATOM 877 C C . HIS A 1 114 ? 15.232 0.508 -37.267 1.00 81.56 114 HIS A C 1
ATOM 879 O O . HIS A 1 114 ? 15.644 1.048 -38.287 1.00 81.56 114 HIS A O 1
ATOM 885 N N . GLU A 1 115 ? 15.214 -0.819 -37.139 1.00 76.88 115 GLU A N 1
ATOM 886 C CA . GLU A 1 115 ? 15.526 -1.737 -38.243 1.00 76.88 115 GLU A CA 1
ATOM 887 C C . GLU A 1 115 ? 14.332 -1.822 -39.209 1.00 76.88 115 GLU A C 1
ATOM 889 O O . GLU A 1 115 ? 13.183 -1.650 -38.792 1.00 76.88 115 GLU A O 1
ATOM 894 N N . ALA A 1 116 ? 14.578 -2.181 -40.473 1.00 77.38 116 ALA A N 1
ATOM 895 C CA . ALA A 1 116 ? 13.544 -2.402 -41.490 1.00 77.38 116 ALA A CA 1
ATOM 896 C C . ALA A 1 116 ? 12.367 -3.275 -40.998 1.00 77.38 116 ALA A C 1
ATOM 898 O O . ALA A 1 116 ? 11.212 -2.986 -41.297 1.00 77.38 116 ALA A O 1
ATOM 899 N N . LYS A 1 117 ? 12.638 -4.281 -40.152 1.00 71.50 117 LYS A N 1
ATOM 900 C CA . LYS A 1 117 ? 11.629 -5.186 -39.564 1.00 71.50 117 LYS A CA 1
ATOM 901 C C . LYS A 1 117 ? 10.618 -4.508 -38.632 1.00 71.50 117 LYS A C 1
ATOM 903 O O . LYS A 1 117 ? 9.545 -5.062 -38.413 1.00 71.50 117 LYS A O 1
ATOM 908 N N . ALA A 1 118 ? 10.965 -3.352 -38.066 1.00 71.88 118 ALA A N 1
ATOM 909 C CA . ALA A 1 118 ? 10.114 -2.576 -37.163 1.00 71.88 118 ALA A CA 1
ATOM 910 C C . ALA A 1 118 ? 9.708 -1.223 -37.771 1.00 71.88 118 ALA A C 1
ATOM 912 O O . ALA A 1 118 ? 9.343 -0.299 -37.043 1.00 71.88 118 ALA A O 1
ATOM 913 N N . CYS A 1 119 ? 9.812 -1.072 -39.096 1.00 79.19 119 CYS A N 1
ATOM 914 C CA . CYS A 1 119 ? 9.419 0.158 -39.765 1.00 79.19 119 CYS A CA 1
ATOM 915 C C . CYS A 1 119 ? 7.900 0.331 -39.732 1.00 79.19 119 CYS A C 1
ATOM 917 O O . CYS A 1 119 ? 7.167 -0.414 -40.367 1.00 79.19 119 CYS A O 1
ATOM 919 N N . ARG A 1 120 ? 7.416 1.367 -39.042 1.00 76.81 120 ARG A N 1
ATOM 920 C CA . ARG A 1 120 ? 5.980 1.693 -39.014 1.00 76.81 120 ARG A CA 1
ATOM 921 C C . ARG A 1 120 ? 5.458 2.222 -40.359 1.00 76.81 120 ARG A C 1
ATOM 923 O O . ARG A 1 120 ? 4.276 2.079 -40.642 1.00 76.81 120 ARG A O 1
ATOM 930 N N . LYS A 1 121 ? 6.324 2.848 -41.175 1.00 74.69 121 LYS A N 1
ATOM 931 C CA . LYS A 1 121 ? 5.957 3.418 -42.490 1.00 74.69 121 LYS A CA 1
ATOM 932 C C . LYS A 1 121 ? 5.650 2.325 -43.514 1.00 74.69 121 LYS A C 1
ATOM 934 O O . LYS A 1 121 ? 4.729 2.470 -44.306 1.00 74.69 121 LYS A O 1
ATOM 939 N N . TYR A 1 122 ? 6.409 1.237 -43.464 1.00 66.31 122 TYR A N 1
ATOM 940 C CA . TYR A 1 122 ? 6.194 0.057 -44.282 1.00 66.31 122 TYR A CA 1
ATOM 941 C C . TYR A 1 122 ? 5.961 -1.094 -43.320 1.00 66.31 122 TYR A C 1
ATOM 943 O O . TYR A 1 122 ? 6.913 -1.751 -42.904 1.00 66.31 122 TYR A O 1
ATOM 951 N N . ASN A 1 123 ? 4.701 -1.308 -42.928 1.00 60.56 123 ASN A N 1
ATOM 952 C CA . ASN A 1 123 ? 4.326 -2.553 -42.270 1.00 60.56 123 ASN A CA 1
ATOM 953 C C . ASN A 1 123 ? 4.720 -3.672 -43.232 1.00 60.56 123 ASN A C 1
ATOM 955 O O . ASN A 1 123 ? 4.048 -3.877 -44.242 1.00 60.56 123 ASN A O 1
ATOM 959 N N . VAL A 1 124 ? 5.856 -4.324 -42.974 1.00 59.03 124 VAL A N 1
ATOM 960 C CA . VAL A 1 124 ? 6.331 -5.464 -43.757 1.00 59.03 124 VAL A CA 1
ATOM 961 C C . VAL A 1 124 ? 5.295 -6.564 -43.582 1.00 59.03 124 VAL A C 1
ATOM 963 O O . VAL A 1 124 ? 5.336 -7.330 -42.620 1.00 59.03 124 VAL A O 1
ATOM 966 N N . SER A 1 125 ? 4.323 -6.562 -44.495 1.00 59.81 125 SER A N 1
ATOM 967 C CA . SER A 1 125 ? 3.321 -7.602 -44.667 1.00 59.81 125 SER A CA 1
ATOM 968 C C . SER A 1 125 ? 4.042 -8.947 -44.720 1.00 59.81 125 SER A C 1
ATOM 970 O O . SER A 1 125 ? 5.150 -9.039 -45.260 1.00 59.81 125 SER A O 1
ATOM 972 N N . GLU A 1 126 ? 3.440 -9.978 -44.130 1.00 58.56 126 GLU A N 1
ATOM 973 C CA . GLU A 1 126 ? 3.977 -11.344 -44.028 1.00 58.56 126 GLU A CA 1
ATOM 974 C C . GLU A 1 126 ? 4.614 -11.861 -45.326 1.00 58.56 126 GLU A C 1
ATOM 976 O O . GLU A 1 126 ? 5.612 -12.584 -45.278 1.00 58.56 126 GLU A O 1
ATOM 981 N N . ASN A 1 127 ? 4.133 -11.393 -46.479 1.00 53.72 127 ASN A N 1
ATOM 982 C CA . ASN A 1 127 ? 4.682 -11.708 -47.795 1.00 53.72 127 ASN A CA 1
ATOM 983 C C . ASN A 1 127 ? 6.173 -11.345 -47.965 1.00 53.72 127 ASN A C 1
ATOM 985 O O . ASN A 1 127 ? 6.916 -12.129 -48.551 1.00 53.72 127 ASN A O 1
ATOM 989 N N . MET A 1 128 ? 6.672 -10.235 -47.399 1.00 57.53 128 MET A N 1
ATOM 990 C CA . MET A 1 128 ? 8.109 -9.898 -47.477 1.00 57.53 128 MET A CA 1
ATOM 991 C C . MET A 1 128 ? 8.981 -10.734 -46.532 1.00 57.53 128 MET A C 1
ATOM 993 O O . MET A 1 128 ? 10.148 -10.994 -46.832 1.00 57.53 128 MET A O 1
ATOM 997 N N . ARG A 1 129 ? 8.429 -11.199 -45.404 1.00 60.78 129 ARG A N 1
ATOM 998 C CA . ARG A 1 129 ? 9.146 -12.123 -44.506 1.00 60.78 129 ARG A CA 1
ATOM 999 C C . ARG A 1 129 ? 9.347 -13.484 -45.172 1.00 60.78 129 ARG A C 1
ATOM 1001 O O . ARG A 1 129 ? 10.372 -14.122 -44.939 1.00 60.78 129 ARG A O 1
ATOM 1008 N N . ASN A 1 130 ? 8.404 -13.890 -46.023 1.00 56.50 130 ASN A N 1
ATOM 1009 C CA . ASN A 1 130 ? 8.502 -15.113 -46.811 1.00 56.50 130 ASN A CA 1
ATOM 1010 C C . ASN A 1 130 ? 9.581 -15.003 -47.907 1.00 56.50 130 ASN A C 1
ATOM 1012 O O . ASN A 1 130 ? 10.387 -15.915 -48.059 1.00 56.50 130 ASN A O 1
ATOM 1016 N N . SER A 1 131 ? 9.708 -13.849 -48.576 1.00 59.75 131 SER A N 1
ATOM 1017 C CA . SER A 1 131 ? 10.800 -13.599 -49.538 1.00 59.75 131 SER A CA 1
ATOM 1018 C C . SER A 1 131 ? 12.198 -13.694 -48.916 1.00 59.75 131 SER A C 1
ATOM 1020 O O . SER A 1 131 ? 13.118 -14.204 -49.553 1.00 59.75 131 SER A O 1
ATOM 1022 N N . GLN A 1 132 ? 12.359 -13.282 -47.653 1.00 60.09 132 GLN A N 1
ATOM 1023 C CA . GLN A 1 132 ? 13.629 -13.411 -46.928 1.00 60.09 132 GLN A CA 1
ATOM 1024 C C . GLN A 1 132 ? 13.947 -14.863 -46.528 1.00 60.09 132 GLN A C 1
ATOM 1026 O O . GLN A 1 132 ? 15.118 -15.226 -46.436 1.00 60.09 132 GLN A O 1
ATOM 1031 N N . ARG A 1 133 ? 12.922 -15.698 -46.308 1.00 61.59 133 ARG A N 1
ATOM 1032 C CA . ARG A 1 133 ? 13.079 -17.136 -46.022 1.00 61.59 133 ARG A CA 1
ATOM 1033 C C . ARG A 1 133 ? 13.281 -17.975 -47.286 1.00 61.59 133 ARG A C 1
ATOM 1035 O O . ARG A 1 133 ? 14.011 -18.955 -47.232 1.00 61.59 133 ARG A O 1
ATOM 1042 N N . ASN A 1 134 ? 12.715 -17.549 -48.415 1.00 64.19 134 ASN A N 1
ATOM 1043 C CA . ASN A 1 134 ? 12.786 -18.264 -49.693 1.00 64.19 134 ASN A CA 1
ATOM 1044 C C . ASN A 1 134 ? 13.926 -17.787 -50.613 1.00 64.19 134 ASN A C 1
ATOM 1046 O O . ASN A 1 134 ? 13.984 -18.195 -51.771 1.00 64.19 134 ASN A O 1
ATOM 1050 N N . GLY A 1 135 ? 14.823 -16.914 -50.134 1.00 70.12 135 GLY A N 1
ATOM 1051 C CA . GLY A 1 135 ? 15.968 -16.443 -50.922 1.00 70.12 135 GLY A CA 1
ATOM 1052 C C . GLY A 1 135 ? 15.564 -15.642 -52.166 1.00 70.12 135 GLY A C 1
ATOM 1053 O O . GLY A 1 135 ? 16.198 -15.768 -53.214 1.00 70.12 135 GLY A O 1
ATOM 1054 N N . ALA A 1 136 ? 14.486 -14.860 -52.070 1.00 80.06 136 ALA A N 1
ATOM 1055 C CA . ALA A 1 136 ? 14.025 -14.014 -53.160 1.00 80.06 136 ALA A CA 1
ATOM 1056 C C . ALA A 1 136 ? 14.743 -12.664 -53.197 1.00 80.06 136 ALA A C 1
ATOM 1058 O O . ALA A 1 136 ? 15.062 -12.057 -52.172 1.00 80.06 136 ALA A O 1
ATOM 1059 N N . CYS A 1 137 ? 14.996 -12.195 -54.413 1.00 81.44 137 CYS A N 1
ATOM 1060 C CA . CYS A 1 137 ? 15.672 -10.947 -54.687 1.00 81.44 137 CYS A CA 1
ATOM 1061 C C . CYS A 1 137 ? 14.847 -9.754 -54.194 1.00 81.44 137 CYS A C 1
ATOM 1063 O O . CYS A 1 137 ? 13.700 -9.576 -54.592 1.00 81.44 137 CYS A O 1
ATOM 1065 N N . TYR A 1 138 ? 15.446 -8.880 -53.382 1.00 76.19 138 TYR A N 1
ATOM 1066 C CA . TYR A 1 138 ? 14.767 -7.681 -52.867 1.00 76.19 138 TYR A CA 1
ATOM 1067 C C . TYR A 1 138 ? 14.498 -6.601 -53.926 1.00 76.19 138 TYR A C 1
ATOM 1069 O O . TYR A 1 138 ? 13.738 -5.680 -53.646 1.00 76.19 138 TYR A O 1
ATOM 1077 N N . LYS A 1 139 ? 15.124 -6.686 -55.109 1.00 77.88 139 LYS A N 1
ATOM 1078 C CA . LYS A 1 139 ? 14.903 -5.740 -56.215 1.00 77.88 139 LYS A CA 1
ATOM 1079 C C . LYS A 1 139 ? 13.736 -6.159 -57.112 1.00 77.88 139 LYS A C 1
ATOM 1081 O O . LYS A 1 139 ? 12.823 -5.372 -57.310 1.00 77.88 139 LYS A O 1
ATOM 1086 N N . CYS A 1 140 ? 13.746 -7.395 -57.617 1.00 83.25 140 CYS A N 1
ATOM 1087 C CA . CYS A 1 140 ? 12.754 -7.881 -58.587 1.00 83.25 140 CYS A CA 1
ATOM 1088 C C . CYS A 1 140 ? 11.736 -8.886 -58.016 1.00 83.25 140 CYS A C 1
ATOM 1090 O O . CYS A 1 140 ? 10.822 -9.311 -58.717 1.00 83.25 140 CYS A O 1
ATOM 1092 N N . GLY A 1 141 ? 11.895 -9.318 -56.760 1.00 78.25 141 GLY A N 1
ATOM 1093 C CA . GLY A 1 141 ? 10.991 -10.258 -56.087 1.00 78.25 141 GLY A CA 1
ATOM 1094 C C . GLY A 1 141 ? 11.122 -11.726 -56.514 1.00 78.25 141 GLY A C 1
ATOM 1095 O O . GLY A 1 141 ? 10.445 -12.578 -55.942 1.00 78.25 141 GLY A O 1
ATOM 1096 N N . LYS A 1 142 ? 11.984 -12.051 -57.487 1.00 80.12 142 LYS A N 1
ATOM 1097 C CA . LYS A 1 142 ? 12.164 -13.422 -57.999 1.00 80.12 142 LYS A CA 1
ATOM 1098 C C . LYS A 1 142 ? 13.077 -14.262 -57.082 1.00 80.12 142 LYS A C 1
ATOM 1100 O O . LYS A 1 142 ? 14.073 -13.731 -56.587 1.00 80.12 142 LYS A O 1
ATOM 1105 N N . PRO A 1 143 ? 12.783 -15.556 -56.850 1.00 82.06 143 PRO A N 1
ATOM 1106 C CA . PRO A 1 143 ? 13.640 -16.462 -56.078 1.00 82.06 143 PRO A CA 1
ATOM 1107 C C . PRO A 1 143 ? 14.950 -16.805 -56.807 1.00 82.06 143 PRO A C 1
ATOM 1109 O O . PRO A 1 143 ? 15.058 -16.653 -58.023 1.00 82.06 143 PRO A O 1
ATOM 1112 N N . GLY A 1 144 ? 15.945 -17.293 -56.061 1.00 83.88 144 GLY A N 1
ATOM 1113 C CA . GLY A 1 144 ? 17.167 -17.892 -56.619 1.00 83.88 144 GLY A CA 1
ATOM 1114 C C . GLY A 1 144 ? 18.372 -16.956 -56.745 1.00 83.88 144 GLY A C 1
ATOM 1115 O O . GLY A 1 144 ? 19.458 -17.415 -57.088 1.00 83.88 144 GLY A O 1
ATOM 1116 N N . HIS A 1 145 ? 18.226 -15.667 -56.437 1.00 86.88 145 HIS A N 1
ATOM 1117 C CA . HIS A 1 145 ? 19.349 -14.731 -56.368 1.00 86.88 145 HIS A CA 1
ATOM 1118 C C . HIS A 1 145 ? 19.091 -13.620 -55.345 1.00 86.88 145 HIS A C 1
ATOM 1120 O O . HIS A 1 145 ? 17.953 -13.253 -55.059 1.00 86.88 145 HIS A O 1
ATOM 1126 N N . PHE A 1 146 ? 20.165 -13.049 -54.799 1.00 82.06 146 PHE A N 1
ATOM 1127 C CA . PHE A 1 146 ? 20.083 -11.878 -53.924 1.00 82.06 146 PHE A CA 1
ATOM 1128 C C . PHE A 1 146 ? 20.133 -10.580 -54.737 1.00 82.06 146 PHE A C 1
ATOM 1130 O O . PHE A 1 146 ? 20.620 -10.562 -55.863 1.00 82.06 146 PHE A O 1
ATOM 1137 N N . ALA A 1 147 ? 19.722 -9.459 -54.136 1.00 81.56 147 ALA A N 1
ATOM 1138 C CA . ALA A 1 147 ? 19.707 -8.142 -54.791 1.00 81.56 147 ALA A CA 1
ATOM 1139 C C . ALA A 1 147 ? 21.062 -7.703 -55.385 1.00 81.56 147 ALA A C 1
ATOM 1141 O O . ALA A 1 147 ? 21.090 -6.908 -56.317 1.00 81.56 147 ALA A O 1
ATOM 1142 N N . ARG A 1 148 ? 22.178 -8.234 -54.866 1.00 82.12 148 ARG A N 1
ATOM 1143 C CA . ARG A 1 148 ? 23.537 -7.987 -55.383 1.00 82.12 148 ARG A CA 1
ATOM 1144 C C . ARG A 1 148 ? 23.827 -8.689 -56.712 1.00 82.12 148 ARG A C 1
ATOM 1146 O O . ARG A 1 148 ? 24.709 -8.254 -57.436 1.00 82.12 148 ARG A O 1
ATOM 1153 N N . SER A 1 149 ? 23.096 -9.756 -57.011 1.00 84.00 149 SER A N 1
ATOM 1154 C CA . SER A 1 149 ? 23.224 -10.568 -58.226 1.00 84.00 149 SER A CA 1
ATOM 1155 C C . SER A 1 149 ? 22.015 -10.389 -59.152 1.00 84.00 149 SER A C 1
ATOM 1157 O O . SER A 1 149 ? 21.785 -11.212 -60.030 1.00 84.00 149 SER A O 1
ATOM 1159 N N . CYS A 1 150 ? 21.209 -9.343 -58.930 1.00 88.19 150 CYS A N 1
ATOM 1160 C CA . CYS A 1 150 ? 20.038 -9.036 -59.741 1.00 88.19 150 CYS A CA 1
ATOM 1161 C C . CYS A 1 150 ? 20.462 -8.336 -61.030 1.00 88.19 150 CYS A C 1
ATOM 1163 O O . CYS A 1 150 ? 21.098 -7.286 -60.983 1.00 88.19 150 CYS A O 1
ATOM 1165 N N . THR A 1 151 ? 20.089 -8.915 -62.168 1.00 85.75 151 THR A N 1
ATOM 1166 C CA . THR A 1 151 ? 20.347 -8.357 -63.503 1.00 85.75 151 THR A CA 1
ATOM 1167 C C . THR A 1 151 ? 19.274 -7.364 -63.947 1.00 85.75 151 THR A C 1
ATOM 1169 O O . THR A 1 151 ? 19.463 -6.661 -64.933 1.00 85.75 151 THR A O 1
ATOM 1172 N N . GLU A 1 152 ? 18.147 -7.306 -63.233 1.00 78.69 152 GLU A N 1
ATOM 1173 C CA . GLU A 1 152 ? 17.123 -6.276 -63.409 1.00 78.69 152 GLU A CA 1
ATOM 1174 C C . GLU A 1 152 ? 17.508 -5.052 -62.571 1.00 78.69 152 GLU A C 1
ATOM 1176 O O . GLU A 1 152 ? 17.821 -5.189 -61.379 1.00 78.69 152 GLU A O 1
ATOM 1181 N N . ASN A 1 153 ? 17.549 -3.881 -63.211 1.00 67.38 153 ASN A N 1
ATOM 1182 C CA . ASN A 1 153 ? 17.991 -2.639 -62.584 1.00 67.38 153 ASN A CA 1
ATOM 1183 C C . ASN A 1 153 ? 16.819 -1.807 -62.074 1.00 67.38 153 ASN A C 1
ATOM 1185 O O . ASN A 1 153 ? 15.884 -1.583 -62.873 1.00 67.38 153 ASN A O 1
#

Sequence (153 aa):
MTQEIIETDRKTVTASIRGLPASVRLFVIQKNPKDFKEAIQSARLAQESLAAFPSFEAGSNNIIQQTLKEQQEAIQLLTKSIQEMKAAYDGARINSASGRNSNIKCHLCDRLGHEAKACRKYNVSENMRNSQRNGACYKCGKPGHFARSCTEN

InterPro domains:
  IPR001878 Zinc finger, CCHC-type [PF00098] (136-152)
  IPR001878 Zinc finger, CCHC-type [PS50158] (137-152)
  IPR001878 Zinc finger, CCHC-type [SM00343] (105-121)
  IPR001878 Zinc finger, CCHC-type [SM00343] (136-152)
  IPR036875 Zinc finger, CCHC-type superfamily [SSF57756] (96-152)

Organism: Mytilus coruscus (NCBI:txid42192)

pLDDT: mean 78.23, std 13.06, range [50.84, 97.31]

Radius of gyration: 38.31 Å; chains: 1; bounding box: 66×26×102 Å

Foldseek 3Di:
DVVVVQVVQVVVLVVVLVPDDPQLSVQLVVVVDSGNVSSVVSSVVSVVVCVVCVPPVPPVVVVVVVVVVVVVVVVVVVVVVVVVVVVVVVVVVVCVVQVPDQQDQAPVPRHGRDHVCPDPVDVPPVLVVVCVVQCAEPPPRHGDHYVVPDPPD

Secondary structure (DSSP, 8-state):
-HHHHHHHHHHHHHHHHHTS-HHHHHHHHHH--SSHHHHHHHHHHHHHHHHH-TTHHHHHHHHHHHHHHHHHHHHHHHHHHHHHHHHHHHHHHHHHHT-S-TT-B-TTT--BSS-GGG-SSS---HHHHHHHHTTB-TTT--BTS-GGG----